Protein AF-A0A662G183-F1 (afdb_monomer_lite)

Structure (mmCIF, N/CA/C/O backbone):
data_AF-A0A662G183-F1
#
_entry.id   AF-A0A662G183-F1
#
loop_
_atom_site.group_PDB
_atom_site.id
_atom_site.type_symbol
_atom_site.label_atom_id
_atom_site.label_alt_id
_atom_site.label_comp_id
_atom_site.label_asym_id
_atom_site.label_entity_id
_atom_site.label_seq_id
_atom_site.pdbx_PDB_ins_code
_atom_site.Cartn_x
_atom_site.Cartn_y
_atom_site.Cartn_z
_atom_site.occupancy
_atom_site.B_iso_or_equiv
_atom_site.auth_seq_id
_atom_site.auth_comp_id
_atom_site.auth_asym_id
_atom_site.auth_atom_id
_atom_site.pdbx_PDB_model_num
ATOM 1 N N . MET A 1 1 ? -11.670 -6.956 20.444 1.00 36.66 1 MET A N 1
ATOM 2 C CA . MET A 1 1 ? -10.258 -6.999 20.002 1.00 36.66 1 MET A CA 1
ATOM 3 C C . MET A 1 1 ? -10.243 -7.297 18.505 1.00 36.66 1 MET A C 1
ATOM 5 O O . MET A 1 1 ? -10.607 -8.401 18.131 1.00 36.66 1 MET A O 1
ATOM 9 N N . VAL A 1 2 ? -9.953 -6.327 17.626 1.00 45.66 2 VAL A N 1
ATOM 10 C CA . VAL A 1 2 ? -9.877 -6.622 16.178 1.00 45.66 2 VAL A CA 1
ATOM 11 C C . VAL A 1 2 ? -8.565 -7.331 15.909 1.00 45.66 2 VAL A C 1
ATOM 13 O O . VAL A 1 2 ? -7.493 -6.780 16.154 1.00 45.66 2 VAL A O 1
ATOM 16 N N . GLY A 1 3 ? -8.664 -8.587 15.479 1.00 46.66 3 GLY A N 1
ATOM 17 C CA . GLY A 1 3 ? -7.510 -9.439 15.239 1.00 46.66 3 GLY A CA 1
ATOM 18 C C . GLY A 1 3 ? -6.554 -8.805 14.230 1.00 46.66 3 GLY A C 1
ATOM 19 O O . GLY A 1 3 ? -6.982 -8.281 13.200 1.00 46.66 3 GLY A O 1
ATOM 20 N N . ARG A 1 4 ? -5.249 -8.900 14.510 1.00 51.38 4 ARG A N 1
ATOM 21 C CA . ARG A 1 4 ? -4.132 -8.472 13.640 1.00 51.38 4 ARG A CA 1
ATOM 22 C C . ARG A 1 4 ? -4.316 -8.874 12.170 1.00 51.38 4 ARG A C 1
ATOM 24 O O . ARG A 1 4 ? -3.928 -8.127 11.276 1.00 51.38 4 ARG A O 1
ATOM 31 N N . ASN A 1 5 ? -4.942 -10.026 11.930 1.00 59.12 5 ASN A N 1
ATOM 32 C CA . ASN A 1 5 ? -5.197 -10.559 10.594 1.00 59.12 5 ASN A CA 1
ATOM 33 C C . ASN A 1 5 ? -6.291 -9.801 9.825 1.00 59.12 5 ASN A C 1
ATOM 35 O O . ASN A 1 5 ? -6.247 -9.774 8.600 1.00 59.12 5 ASN A O 1
ATOM 39 N N . SER A 1 6 ? -7.233 -9.140 10.507 1.00 79.88 6 SER A N 1
ATOM 40 C CA . SER A 1 6 ? -8.335 -8.423 9.855 1.00 79.88 6 SER A CA 1
ATOM 41 C C . SER A 1 6 ? -7.859 -7.132 9.189 1.00 79.88 6 SER A C 1
ATOM 43 O O . SER A 1 6 ? -8.145 -6.917 8.017 1.00 79.88 6 SER A O 1
ATOM 45 N N . MET A 1 7 ? -7.080 -6.301 9.895 1.00 87.88 7 MET A N 1
ATOM 46 C CA . MET A 1 7 ? -6.616 -5.012 9.356 1.00 87.88 7 MET A CA 1
ATOM 47 C C . MET A 1 7 ? -5.702 -5.203 8.140 1.00 87.88 7 MET A C 1
ATOM 49 O O . MET A 1 7 ? -5.872 -4.544 7.122 1.00 87.88 7 MET A O 1
ATOM 53 N N . MET A 1 8 ? -4.758 -6.144 8.223 1.00 87.69 8 MET A N 1
ATOM 54 C CA . MET A 1 8 ? -3.843 -6.445 7.118 1.00 87.69 8 MET A CA 1
ATOM 55 C C . MET A 1 8 ? -4.578 -7.004 5.896 1.00 87.69 8 MET A C 1
ATOM 57 O O . MET A 1 8 ? -4.245 -6.650 4.769 1.00 87.69 8 MET A O 1
ATOM 61 N N . LYS A 1 9 ? -5.586 -7.861 6.110 1.00 89.38 9 LYS A N 1
ATOM 62 C CA . LYS A 1 9 ? -6.405 -8.424 5.029 1.00 89.38 9 LYS A CA 1
ATOM 63 C C . LYS A 1 9 ? -7.244 -7.345 4.345 1.00 89.38 9 LYS A C 1
ATOM 65 O O . LYS A 1 9 ? -7.309 -7.331 3.119 1.00 89.38 9 LYS A O 1
ATOM 70 N N . VAL A 1 10 ? -7.830 -6.434 5.123 1.00 93.06 10 VAL A N 1
ATOM 71 C CA . VAL A 1 10 ? -8.592 -5.292 4.599 1.00 93.06 10 VAL A CA 1
ATOM 72 C C . VAL A 1 10 ? -7.686 -4.348 3.814 1.00 93.06 10 VAL A C 1
ATOM 74 O O . VAL A 1 10 ? -7.983 -4.073 2.659 1.00 93.06 10 VAL A O 1
ATOM 77 N N . LEU A 1 11 ? -6.540 -3.935 4.368 1.00 92.38 11 LEU A N 1
ATOM 78 C CA . LEU A 1 11 ? -5.592 -3.080 3.641 1.00 92.38 11 LEU A CA 1
ATOM 79 C C . LEU A 1 11 ? -5.107 -3.728 2.349 1.00 92.38 11 LEU A C 1
ATOM 81 O O . LEU A 1 11 ? -5.051 -3.058 1.328 1.00 92.38 11 LEU A O 1
ATOM 85 N N . ARG A 1 12 ? -4.810 -5.032 2.360 1.00 89.81 12 ARG A N 1
ATOM 86 C CA . ARG A 1 12 ? -4.434 -5.757 1.140 1.00 89.81 12 ARG A CA 1
ATOM 87 C C . ARG A 1 12 ? -5.546 -5.719 0.093 1.00 89.81 12 ARG A C 1
ATOM 89 O O . ARG A 1 12 ? -5.271 -5.481 -1.075 1.00 89.81 12 ARG A O 1
ATOM 96 N N . LYS A 1 13 ? -6.793 -5.960 0.506 1.00 90.88 13 LYS A N 1
ATOM 97 C CA . LYS A 1 13 ? -7.964 -5.919 -0.380 1.00 90.88 13 LYS A CA 1
ATOM 98 C C . LYS A 1 13 ? -8.147 -4.528 -0.992 1.00 90.88 13 LYS A C 1
ATOM 100 O O . LYS A 1 13 ? -8.340 -4.439 -2.196 1.00 90.88 13 LYS A O 1
ATOM 105 N N . ILE A 1 14 ? -8.050 -3.480 -0.174 1.00 92.81 14 ILE A N 1
ATOM 106 C CA . ILE A 1 14 ? -8.180 -2.082 -0.598 1.00 92.81 14 ILE A CA 1
ATOM 107 C C . ILE A 1 14 ? -7.039 -1.701 -1.544 1.00 92.81 14 ILE A C 1
ATOM 109 O O . ILE A 1 14 ? -7.287 -1.285 -2.665 1.00 92.81 14 ILE A O 1
ATOM 113 N N . LEU A 1 15 ? -5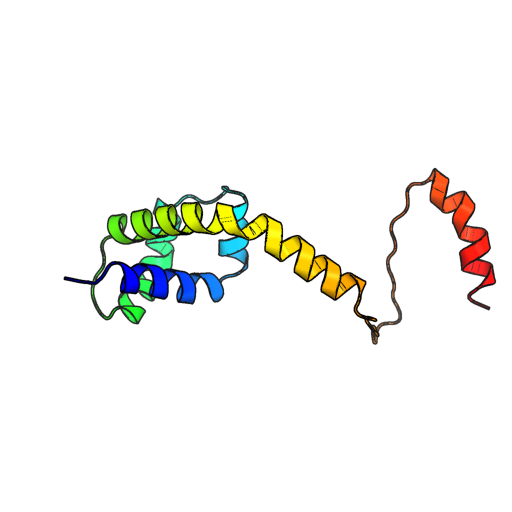.782 -1.915 -1.149 1.00 90.62 15 LEU A N 1
ATOM 114 C CA . LEU A 1 15 ? -4.623 -1.539 -1.961 1.00 90.62 15 LEU A CA 1
ATOM 115 C C . LEU A 1 15 ? -4.570 -2.287 -3.300 1.00 90.62 15 LEU A C 1
ATOM 117 O O . LEU A 1 15 ? -4.185 -1.698 -4.299 1.00 90.62 15 LEU A O 1
ATOM 121 N N . ASN A 1 16 ? -5.027 -3.542 -3.361 1.00 86.69 16 ASN A N 1
ATOM 122 C CA . ASN A 1 16 ? -5.136 -4.273 -4.628 1.00 86.69 16 ASN A CA 1
ATOM 123 C C . ASN A 1 16 ? -6.152 -3.657 -5.610 1.00 86.69 16 ASN A C 1
ATOM 125 O O . ASN A 1 16 ? -6.071 -3.943 -6.801 1.00 86.69 16 ASN A O 1
ATOM 129 N N . ARG A 1 17 ? -7.103 -2.835 -5.142 1.00 89.25 17 ARG A N 1
ATOM 130 C CA . ARG A 1 17 ? -8.002 -2.048 -6.009 1.00 89.25 17 ARG A CA 1
ATOM 131 C C . ARG A 1 17 ? -7.349 -0.762 -6.520 1.00 89.25 17 ARG A C 1
ATOM 133 O O . ARG A 1 17 ? -7.868 -0.166 -7.456 1.00 89.25 17 ARG A O 1
ATOM 140 N N . HIS A 1 18 ? -6.214 -0.364 -5.942 1.00 88.44 18 HIS A N 1
ATOM 141 C CA . HIS A 1 18 ? -5.489 0.866 -6.263 1.00 88.44 18 HIS A CA 1
ATOM 142 C C . HIS A 1 18 ? -4.040 0.567 -6.704 1.00 88.44 18 HIS A C 1
ATOM 144 O O . HIS A 1 18 ? -3.103 0.866 -5.957 1.00 88.44 18 HIS A O 1
ATOM 150 N N . PRO A 1 19 ? -3.814 -0.010 -7.906 1.00 84.94 19 PRO A N 1
ATOM 151 C CA . PRO A 1 19 ? -2.472 -0.368 -8.381 1.00 84.94 19 PRO A CA 1
ATOM 152 C C . PRO A 1 19 ? -1.480 0.803 -8.375 1.00 84.94 19 PRO A C 1
ATOM 154 O O . PRO A 1 19 ? -0.364 0.657 -7.893 1.00 84.94 19 PRO A O 1
ATOM 157 N N . SER A 1 20 ? -1.911 2.001 -8.775 1.00 87.38 20 SER A N 1
ATOM 158 C CA . SER A 1 20 ? -1.066 3.205 -8.769 1.00 87.38 20 SER A CA 1
ATOM 159 C C . SER A 1 20 ? -0.581 3.606 -7.370 1.00 87.38 20 SER A C 1
ATOM 161 O O . SER A 1 20 ? 0.537 4.095 -7.207 1.00 87.38 20 SER A O 1
ATOM 163 N N . ILE A 1 21 ? -1.393 3.371 -6.334 1.00 90.12 21 ILE A N 1
ATOM 164 C CA . ILE A 1 21 ? -0.994 3.587 -4.938 1.00 90.12 21 ILE A CA 1
ATOM 165 C C . ILE A 1 21 ? 0.022 2.523 -4.520 1.00 90.12 21 ILE A C 1
ATOM 167 O O . ILE A 1 21 ? 0.991 2.850 -3.838 1.00 90.12 21 ILE A O 1
ATOM 171 N N . LEU A 1 22 ? -0.173 1.263 -4.920 1.00 86.69 22 LEU A N 1
ATOM 172 C CA . LEU A 1 22 ? 0.797 0.196 -4.661 1.00 86.69 22 LEU A CA 1
ATOM 173 C C . LEU A 1 22 ? 2.157 0.503 -5.292 1.00 86.69 22 LEU A C 1
ATOM 175 O O . LEU A 1 22 ? 3.172 0.316 -4.621 1.00 86.69 22 LEU A O 1
ATOM 179 N N . ASP A 1 23 ? 2.182 1.005 -6.522 1.00 83.19 23 ASP A N 1
ATOM 180 C CA . ASP A 1 23 ? 3.415 1.400 -7.208 1.00 83.19 23 ASP A CA 1
ATOM 181 C C . ASP A 1 23 ? 4.102 2.554 -6.469 1.00 83.19 23 ASP A C 1
ATOM 183 O O . ASP A 1 23 ? 5.285 2.482 -6.136 1.00 83.19 23 ASP A O 1
ATOM 187 N N . ALA A 1 24 ? 3.346 3.588 -6.091 1.00 87.44 24 ALA A N 1
ATOM 188 C CA . ALA A 1 24 ? 3.876 4.716 -5.331 1.00 87.44 24 ALA A CA 1
ATOM 189 C C . ALA A 1 24 ? 4.406 4.301 -3.939 1.00 87.44 24 ALA A C 1
ATOM 191 O O . ALA A 1 24 ? 5.437 4.805 -3.480 1.00 87.44 24 ALA A O 1
ATOM 192 N N . ILE A 1 25 ? 3.735 3.360 -3.263 1.00 86.69 25 ILE A N 1
ATOM 193 C CA . ILE A 1 25 ? 4.214 2.762 -2.008 1.00 86.69 25 ILE A CA 1
ATOM 194 C C . ILE A 1 25 ? 5.539 2.033 -2.259 1.00 86.69 25 ILE A C 1
ATOM 196 O O . ILE A 1 25 ? 6.484 2.244 -1.505 1.00 86.69 25 ILE A O 1
ATOM 200 N N . GLN A 1 26 ? 5.647 1.210 -3.306 1.00 81.62 26 GLN A N 1
ATOM 201 C CA . GLN A 1 26 ? 6.879 0.475 -3.629 1.00 81.62 26 GLN A CA 1
ATOM 202 C C . GLN A 1 26 ? 8.057 1.405 -3.938 1.00 81.62 26 GLN A C 1
ATOM 204 O O . GLN A 1 26 ? 9.166 1.176 -3.455 1.00 81.62 26 GLN A O 1
ATOM 209 N N . LEU A 1 27 ? 7.793 2.504 -4.646 1.00 84.56 27 LEU A N 1
ATOM 210 C CA . LE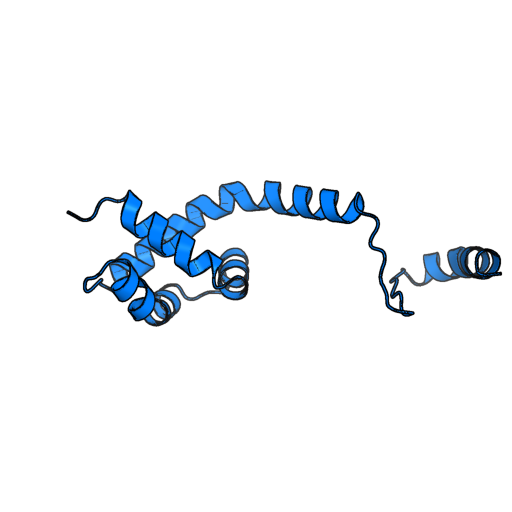U A 1 27 ? 8.764 3.560 -4.936 1.00 84.56 27 LEU A CA 1
ATOM 211 C C . LEU A 1 27 ? 9.142 4.402 -3.704 1.00 84.56 27 LEU A C 1
ATOM 213 O O . LEU A 1 27 ? 10.022 5.254 -3.793 1.00 84.56 27 LEU A O 1
ATOM 217 N N . LYS A 1 28 ? 8.510 4.170 -2.543 1.00 83.50 28 LYS A N 1
ATOM 218 C CA . LYS A 1 28 ? 8.714 4.918 -1.288 1.00 83.50 28 LYS A CA 1
ATOM 219 C C . LYS A 1 28 ? 8.442 6.425 -1.411 1.00 83.50 28 LYS A C 1
ATOM 221 O O . LYS A 1 28 ? 8.984 7.210 -0.639 1.00 83.50 28 LYS A O 1
ATOM 226 N N . ILE A 1 29 ? 7.567 6.830 -2.332 1.00 87.06 29 ILE A N 1
ATOM 227 C CA . ILE A 1 29 ? 7.230 8.243 -2.601 1.00 87.06 29 ILE A CA 1
ATOM 228 C C . ILE A 1 29 ? 5.902 8.688 -1.964 1.00 87.06 29 ILE A C 1
ATOM 230 O O . ILE A 1 29 ? 5.358 9.733 -2.312 1.00 87.06 29 ILE A O 1
ATOM 234 N N . VAL A 1 30 ? 5.355 7.905 -1.029 1.00 89.19 30 VAL A N 1
ATOM 235 C CA . VAL A 1 30 ? 4.045 8.161 -0.410 1.00 89.19 30 VAL A CA 1
ATOM 236 C C . VAL A 1 30 ? 4.183 8.641 1.030 1.00 89.19 30 VAL A C 1
ATOM 238 O O . VAL A 1 30 ? 4.845 8.013 1.856 1.00 89.19 30 VAL A O 1
ATOM 241 N N . ASN A 1 31 ? 3.455 9.707 1.373 1.00 93.06 31 ASN A N 1
ATOM 242 C CA . ASN A 1 31 ? 3.227 10.087 2.763 1.00 93.06 31 ASN A CA 1
ATOM 243 C C . ASN A 1 31 ? 2.149 9.184 3.385 1.00 93.06 31 ASN A C 1
ATOM 245 O O . ASN A 1 31 ? 0.959 9.319 3.097 1.00 93.06 31 ASN A O 1
ATOM 249 N N . PHE A 1 32 ? 2.559 8.282 4.279 1.00 92.06 32 PHE A N 1
ATOM 250 C CA . PHE A 1 32 ? 1.650 7.327 4.920 1.00 92.06 32 PHE A CA 1
ATOM 251 C C . PHE A 1 32 ? 0.570 7.960 5.794 1.00 92.06 32 PHE A C 1
ATOM 253 O O . PHE A 1 32 ? -0.478 7.347 5.988 1.00 92.06 32 PHE A O 1
ATOM 260 N N . THR A 1 33 ? 0.806 9.154 6.332 1.00 94.19 33 THR A N 1
ATOM 261 C CA . THR A 1 33 ? -0.206 9.864 7.117 1.00 94.19 33 THR A CA 1
ATOM 262 C C . THR A 1 33 ? -1.325 10.365 6.211 1.00 94.19 33 THR A C 1
ATOM 264 O O . THR A 1 33 ? -2.494 10.141 6.522 1.00 94.19 33 THR A O 1
ATOM 267 N N .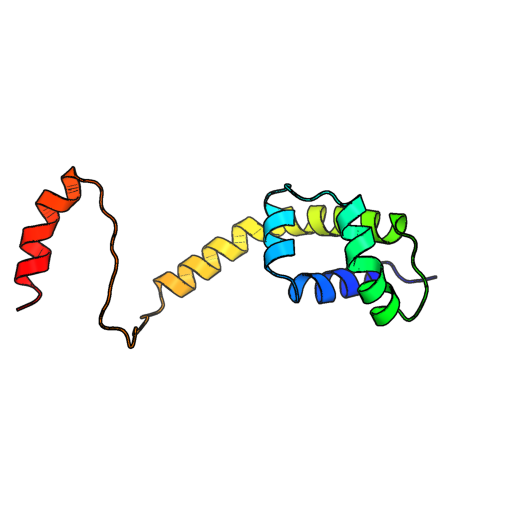 GLU A 1 34 ? -0.988 10.970 5.066 1.00 96.50 34 GLU A N 1
ATOM 268 C CA . GLU A 1 34 ? -2.003 11.410 4.098 1.00 96.50 34 GLU A CA 1
ATOM 269 C C . GLU A 1 34 ? -2.701 10.229 3.434 1.00 96.50 34 GLU A C 1
ATOM 271 O O . GLU A 1 34 ? -3.926 10.220 3.330 1.00 96.50 34 GLU A O 1
ATOM 276 N N . LEU A 1 35 ? -1.958 9.177 3.082 1.00 95.50 35 LEU A N 1
ATOM 277 C CA . LEU A 1 35 ? -2.560 7.961 2.543 1.00 95.50 35 LEU A CA 1
ATOM 278 C C . LEU A 1 35 ? -3.544 7.329 3.541 1.00 95.50 35 LEU A C 1
ATOM 280 O O . LEU A 1 35 ? -4.617 6.876 3.155 1.00 95.50 35 LEU A O 1
ATOM 284 N N . ALA A 1 36 ? -3.216 7.322 4.835 1.00 96.69 36 ALA A N 1
ATOM 285 C CA . ALA A 1 36 ? -4.116 6.812 5.863 1.00 96.69 36 ALA A CA 1
ATOM 286 C C . ALA A 1 36 ? -5.397 7.650 5.999 1.00 96.69 36 ALA A C 1
ATOM 288 O O . ALA A 1 36 ? -6.455 7.081 6.261 1.00 96.69 36 ALA A O 1
ATOM 289 N N . ARG A 1 37 ? -5.324 8.977 5.814 1.00 97.00 37 ARG A N 1
ATOM 290 C CA . ARG A 1 37 ? -6.514 9.843 5.771 1.00 97.00 37 ARG A CA 1
ATOM 291 C C . ARG A 1 37 ? -7.360 9.559 4.541 1.00 97.00 37 ARG A C 1
ATOM 293 O O . ARG A 1 37 ? -8.565 9.386 4.683 1.00 97.00 37 ARG A O 1
ATOM 300 N N . PHE A 1 38 ? -6.719 9.456 3.381 1.00 95.94 38 PHE A N 1
ATOM 301 C CA . PHE A 1 38 ? -7.369 9.148 2.112 1.00 95.94 38 PHE A CA 1
ATOM 302 C C . PHE A 1 38 ? -8.120 7.808 2.160 1.00 95.94 38 PHE A C 1
ATOM 304 O O . PHE A 1 38 ? -9.290 7.742 1.807 1.00 95.94 38 PHE A O 1
ATOM 311 N N . LEU A 1 39 ? -7.488 6.751 2.681 1.00 95.19 39 LEU A N 1
ATOM 312 C CA . LEU A 1 39 ? -8.087 5.412 2.751 1.00 95.19 39 LEU A CA 1
ATOM 313 C C . LEU A 1 39 ? -9.057 5.221 3.924 1.00 95.19 39 LEU A C 1
ATOM 315 O O . LEU A 1 39 ? -9.654 4.151 4.051 1.00 95.19 39 LEU A O 1
ATOM 319 N N . ARG A 1 40 ? -9.193 6.204 4.822 1.00 95.69 40 ARG A N 1
ATOM 320 C CA . ARG A 1 40 ? -9.907 6.025 6.092 1.00 95.69 40 ARG A CA 1
ATOM 321 C C . ARG A 1 40 ? -11.345 5.577 5.892 1.00 95.69 40 ARG A C 1
ATOM 323 O O . ARG A 1 40 ? -11.773 4.641 6.557 1.00 95.69 40 ARG A O 1
ATOM 330 N N . GLU A 1 41 ? -12.072 6.246 5.007 1.00 95.69 41 GLU A N 1
ATOM 331 C CA . GLU A 1 41 ? -13.481 5.947 4.767 1.00 95.69 41 GLU A CA 1
ATOM 332 C C . GLU A 1 41 ? -13.660 4.521 4.234 1.00 95.69 41 GLU A C 1
ATOM 334 O O . GLU A 1 41 ? -14.417 3.743 4.810 1.00 95.69 41 GLU A O 1
ATOM 339 N N . GLU A 1 42 ? -12.879 4.128 3.223 1.00 94.69 42 GLU A N 1
ATOM 340 C CA . GLU A 1 42 ? -12.931 2.776 2.652 1.00 94.69 42 GLU A CA 1
ATOM 341 C C . GLU A 1 42 ? -12.570 1.699 3.693 1.00 94.69 42 GLU A C 1
ATOM 343 O O . GLU A 1 42 ? -13.213 0.651 3.775 1.00 94.69 42 GLU A O 1
ATOM 348 N N . VAL A 1 43 ? -11.578 1.970 4.547 1.00 94.62 43 VAL A N 1
ATOM 349 C CA . VAL A 1 43 ? -11.193 1.077 5.649 1.00 94.62 43 VAL A CA 1
ATOM 350 C C . VAL A 1 43 ? -12.311 0.938 6.684 1.00 94.62 43 VAL A C 1
ATOM 352 O O . VAL A 1 43 ? -12.589 -0.173 7.137 1.00 94.62 43 VAL A O 1
ATOM 355 N N . GLU A 1 44 ? -12.921 2.048 7.102 1.00 94.56 44 GLU A N 1
ATOM 356 C CA . GLU A 1 44 ? -13.999 2.043 8.094 1.00 94.56 44 GLU A CA 1
ATOM 357 C C . GLU A 1 44 ? -15.240 1.312 7.558 1.00 94.56 44 GLU A C 1
ATOM 359 O O . GLU A 1 44 ? -15.861 0.560 8.313 1.00 94.56 44 GLU A O 1
ATOM 364 N N . LEU A 1 45 ? -15.541 1.456 6.261 1.00 93.88 45 LEU A N 1
ATOM 365 C CA . LEU A 1 45 ? -16.610 0.729 5.570 1.00 93.88 45 LEU A CA 1
ATOM 366 C C . LEU A 1 45 ? -16.356 -0.783 5.534 1.00 93.88 45 LEU A C 1
ATOM 368 O O . LEU A 1 45 ? -17.233 -1.560 5.901 1.00 93.88 45 LEU A O 1
ATOM 372 N N . GLU A 1 46 ? -15.154 -1.219 5.150 1.00 92.56 46 GLU A N 1
ATOM 373 C CA . GLU A 1 46 ? -14.822 -2.651 5.074 1.00 92.56 46 GLU A CA 1
ATOM 374 C C . GLU A 1 46 ? -14.726 -3.323 6.458 1.00 92.56 46 GLU A C 1
ATOM 376 O O . GLU A 1 46 ? -14.978 -4.521 6.583 1.00 92.56 46 GLU A O 1
ATOM 381 N N . ILE A 1 47 ? -14.357 -2.584 7.513 1.00 91.31 47 ILE A N 1
ATOM 382 C CA . ILE A 1 47 ? -14.273 -3.122 8.887 1.00 91.31 47 ILE A CA 1
ATOM 383 C C . ILE A 1 47 ? -15.606 -2.979 9.642 1.00 91.31 47 ILE A C 1
ATOM 385 O O . ILE A 1 47 ? -15.845 -3.714 10.602 1.00 91.31 47 ILE A O 1
ATOM 389 N N . GLY A 1 48 ? -16.474 -2.050 9.237 1.00 91.75 48 GLY A N 1
ATOM 390 C CA . GLY A 1 48 ? -17.761 -1.788 9.884 1.00 91.75 48 GLY A CA 1
ATOM 391 C C . GLY A 1 48 ? -17.652 -1.014 11.202 1.00 91.75 48 GLY A C 1
ATOM 392 O O . GLY A 1 48 ? -18.523 -1.129 12.063 1.00 91.75 48 GLY A O 1
ATOM 393 N N . ARG A 1 49 ? -16.567 -0.256 11.413 1.00 92.31 49 ARG A N 1
ATOM 394 C CA . ARG A 1 49 ? -16.397 0.613 12.592 1.00 92.31 49 ARG A CA 1
ATOM 395 C C . ARG A 1 49 ? -15.383 1.722 12.335 1.00 92.31 49 ARG A C 1
ATOM 397 O O . ARG A 1 49 ? -14.526 1.588 11.468 1.00 92.31 49 ARG A O 1
ATOM 404 N N . ARG A 1 50 ? -15.406 2.757 13.180 1.00 93.44 50 ARG A N 1
ATOM 405 C CA . ARG A 1 50 ? -14.395 3.824 13.180 1.00 93.44 50 ARG A CA 1
ATOM 406 C C . ARG A 1 50 ? -13.001 3.284 13.504 1.00 93.44 50 ARG A C 1
ATOM 408 O O . ARG A 1 50 ? -12.833 2.489 14.432 1.00 93.44 50 ARG A O 1
ATOM 415 N N . ILE A 1 51 ? -12.001 3.759 12.769 1.00 94.38 51 ILE A N 1
ATOM 416 C CA . ILE A 1 51 ? -10.596 3.384 12.932 1.00 94.38 51 ILE A CA 1
ATOM 417 C C . ILE A 1 51 ? -9.761 4.664 12.981 1.00 94.38 51 ILE A C 1
ATOM 419 O O . ILE A 1 51 ? -9.980 5.600 12.214 1.00 94.38 51 ILE A O 1
ATOM 423 N N . SER A 1 52 ? -8.797 4.724 13.902 1.00 95.50 52 SER A N 1
ATOM 424 C CA . SER A 1 52 ? -7.895 5.872 13.988 1.00 95.50 52 SER A CA 1
ATOM 425 C C . SER A 1 52 ? -6.926 5.902 12.807 1.00 95.50 52 SER A C 1
ATOM 427 O O . SER A 1 52 ? -6.457 4.862 12.341 1.00 95.50 52 SER A O 1
ATOM 429 N N . ILE A 1 53 ? -6.565 7.111 12.367 1.00 95.81 53 ILE A N 1
ATOM 430 C CA . ILE A 1 53 ? -5.567 7.320 11.307 1.00 95.81 53 ILE A CA 1
ATOM 431 C C . ILE A 1 53 ? -4.252 6.613 11.668 1.00 95.81 53 ILE A C 1
ATOM 433 O O . ILE A 1 53 ? -3.663 5.948 10.820 1.00 95.81 53 ILE A O 1
ATOM 437 N N . ASP A 1 54 ? -3.837 6.655 12.938 1.00 94.88 54 ASP A N 1
ATOM 438 C CA . ASP A 1 54 ? -2.624 5.975 13.404 1.00 94.88 54 ASP A CA 1
ATOM 439 C C . ASP A 1 54 ? -2.681 4.455 13.254 1.00 94.88 54 ASP A C 1
ATOM 441 O O . ASP A 1 54 ? -1.683 3.832 12.885 1.00 94.88 54 ASP A O 1
ATOM 445 N N . ALA A 1 55 ? -3.839 3.832 13.491 1.00 94.00 55 ALA A N 1
ATOM 446 C CA . ALA A 1 55 ? -3.992 2.393 13.302 1.00 94.00 55 ALA A CA 1
ATOM 447 C C . ALA A 1 55 ? -3.850 2.002 11.822 1.00 94.00 55 ALA A C 1
ATOM 449 O O . ALA A 1 55 ? -3.208 0.991 11.516 1.00 94.00 55 ALA A O 1
ATOM 450 N N . ILE A 1 56 ? -4.393 2.822 10.915 1.00 95.25 56 ILE A N 1
ATOM 451 C CA . ILE A 1 56 ? -4.270 2.645 9.462 1.00 95.25 56 ILE A CA 1
ATOM 452 C C . ILE A 1 56 ? -2.816 2.850 9.033 1.00 95.25 56 ILE A C 1
ATOM 454 O O . ILE A 1 56 ? -2.244 1.962 8.404 1.00 95.25 56 ILE A O 1
ATOM 458 N N . ARG A 1 57 ? -2.184 3.954 9.453 1.00 95.19 57 ARG A N 1
ATOM 459 C CA . ARG A 1 57 ? -0.771 4.275 9.188 1.00 95.19 57 ARG A CA 1
ATOM 460 C C . ARG A 1 57 ? 0.155 3.135 9.607 1.00 95.19 57 ARG A C 1
ATOM 462 O O . ARG A 1 57 ? 0.961 2.663 8.812 1.00 95.19 57 ARG A O 1
ATOM 469 N N . MET A 1 58 ? -0.009 2.633 10.832 1.00 93.44 58 MET A N 1
ATOM 470 C CA . MET A 1 58 ? 0.772 1.502 11.337 1.00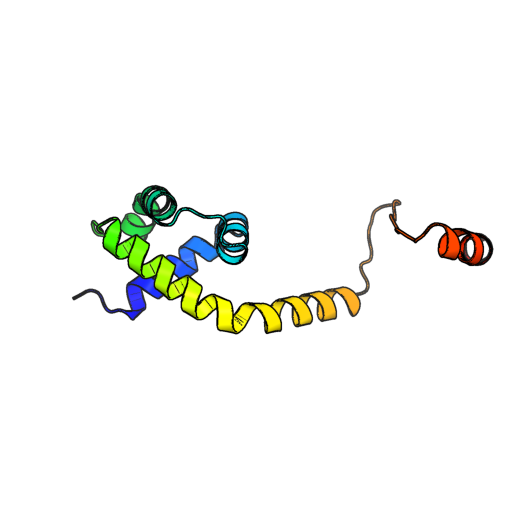 93.44 58 MET A CA 1
ATOM 471 C C . MET A 1 58 ? 0.490 0.206 10.564 1.00 93.44 58 MET A C 1
ATOM 473 O O . MET A 1 58 ? 1.371 -0.639 10.430 1.00 93.44 58 MET A O 1
ATOM 477 N N . GLY A 1 59 ? -0.737 0.012 10.073 1.00 92.69 59 GLY A N 1
ATOM 478 C CA . GLY A 1 59 ? -1.075 -1.095 9.179 1.00 92.69 59 GLY A CA 1
ATOM 479 C C . GLY A 1 59 ? -0.356 -1.000 7.831 1.00 92.69 59 GLY A C 1
ATOM 480 O O . GLY A 1 59 ? 0.220 -1.990 7.391 1.00 92.69 59 GLY A O 1
ATOM 481 N N . LEU A 1 60 ? -0.338 0.187 7.221 1.00 92.81 60 LEU A N 1
ATOM 482 C CA . LEU A 1 60 ? 0.337 0.455 5.948 1.00 92.81 60 LEU A CA 1
ATOM 483 C C . LEU A 1 60 ? 1.855 0.262 6.050 1.00 92.81 60 LEU A C 1
ATOM 485 O O . LEU A 1 60 ? 2.431 -0.424 5.211 1.00 92.81 60 LEU A O 1
ATOM 489 N N . MET A 1 61 ? 2.490 0.777 7.108 1.00 89.25 61 MET A N 1
ATOM 490 C CA . MET A 1 61 ? 3.927 0.572 7.350 1.00 89.25 61 MET A CA 1
ATOM 491 C C . MET A 1 61 ? 4.275 -0.918 7.461 1.00 89.25 61 MET A C 1
ATOM 493 O O . MET A 1 61 ? 5.168 -1.404 6.773 1.00 89.25 61 MET A O 1
ATOM 497 N N . ARG A 1 62 ? 3.493 -1.680 8.237 1.00 87.31 62 ARG A N 1
ATOM 498 C CA . ARG A 1 62 ? 3.657 -3.141 8.341 1.00 87.31 62 ARG A CA 1
ATOM 499 C C . ARG A 1 62 ? 3.391 -3.875 7.027 1.00 87.31 62 ARG A C 1
ATOM 501 O O . ARG A 1 62 ? 3.958 -4.939 6.789 1.00 87.31 62 ARG A O 1
ATOM 508 N N . TYR A 1 63 ? 2.481 -3.365 6.197 1.00 86.12 63 TYR A N 1
ATOM 509 C CA . TYR A 1 63 ? 2.221 -3.921 4.870 1.00 86.12 63 TYR A CA 1
ATOM 510 C C . TYR A 1 63 ? 3.429 -3.733 3.962 1.00 86.12 63 TYR A C 1
ATOM 512 O O . TYR A 1 63 ? 3.852 -4.699 3.334 1.00 86.12 63 TYR A O 1
ATOM 520 N N . MET A 1 64 ? 4.017 -2.535 3.960 1.00 81.62 64 MET A N 1
ATOM 521 C CA . MET A 1 64 ? 5.226 -2.230 3.202 1.00 81.62 64 MET A CA 1
ATOM 522 C C . MET A 1 64 ? 6.388 -3.132 3.615 1.00 81.62 64 MET A C 1
ATOM 524 O O . MET A 1 64 ? 6.966 -3.761 2.738 1.00 81.62 64 MET A O 1
ATOM 528 N N . GLU A 1 65 ? 6.675 -3.264 4.915 1.00 81.12 65 GLU A N 1
ATOM 529 C CA . GLU A 1 65 ? 7.741 -4.149 5.420 1.00 81.12 65 GLU A CA 1
ATOM 530 C C . GLU A 1 65 ? 7.625 -5.564 4.841 1.00 81.12 65 GLU A C 1
ATOM 532 O O . GLU A 1 65 ? 8.614 -6.139 4.386 1.00 81.12 65 GLU A O 1
ATOM 537 N N . LYS A 1 66 ? 6.398 -6.101 4.782 1.00 76.94 66 LYS A N 1
ATOM 538 C CA . LYS A 1 66 ? 6.128 -7.398 4.158 1.00 76.94 66 LYS A CA 1
ATOM 539 C C . LYS A 1 66 ? 6.261 -7.366 2.639 1.00 76.94 66 LYS A C 1
ATOM 541 O O . LYS A 1 66 ? 6.760 -8.336 2.088 1.00 76.94 66 LYS A O 1
ATOM 546 N N . LEU A 1 67 ? 5.812 -6.307 1.966 1.00 71.12 67 LEU A N 1
ATOM 547 C CA . LEU A 1 67 ? 5.823 -6.196 0.505 1.00 71.12 67 LEU A CA 1
ATOM 548 C C . LEU A 1 67 ? 7.252 -6.174 -0.055 1.00 71.12 67 LEU A C 1
ATOM 550 O O . LEU A 1 67 ? 7.533 -6.879 -1.020 1.00 71.12 67 LEU A O 1
ATOM 554 N N . THR A 1 68 ? 8.172 -5.456 0.600 1.00 60.84 68 THR A N 1
ATOM 555 C CA . THR A 1 68 ? 9.588 -5.379 0.194 1.00 60.84 68 THR A CA 1
ATOM 556 C C . THR A 1 68 ? 10.294 -6.736 0.134 1.00 60.84 68 THR A C 1
ATOM 558 O O . THR A 1 68 ? 11.249 -6.877 -0.622 1.00 60.84 68 THR A O 1
ATOM 561 N N . SER A 1 69 ? 9.814 -7.752 0.859 1.00 55.50 69 SER A N 1
ATOM 562 C CA . SER A 1 69 ? 10.351 -9.118 0.762 1.00 55.50 69 SER A CA 1
ATOM 563 C C . SER A 1 69 ? 9.820 -9.925 -0.435 1.00 55.50 69 SER A C 1
ATOM 565 O O . SER A 1 69 ? 10.331 -11.012 -0.688 1.00 55.50 69 SER A O 1
ATOM 567 N N . TYR A 1 70 ? 8.801 -9.443 -1.162 1.00 50.97 70 TYR A N 1
ATOM 568 C CA . TYR A 1 70 ? 8.117 -10.190 -2.234 1.00 50.97 70 TYR A CA 1
ATOM 569 C C . TYR A 1 70 ? 8.302 -9.608 -3.647 1.00 50.97 70 TYR A C 1
ATOM 571 O O . TYR A 1 70 ? 8.234 -10.370 -4.615 1.00 50.97 70 TYR A O 1
ATOM 579 N N . THR A 1 71 ? 8.522 -8.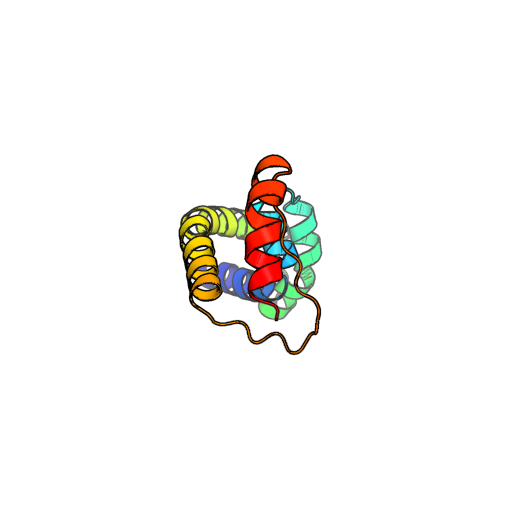297 -3.793 1.00 52.50 71 THR A N 1
ATOM 580 C CA . THR A 1 71 ? 8.431 -7.605 -5.095 1.00 52.50 71 THR A CA 1
ATOM 581 C C . THR A 1 71 ? 9.464 -8.070 -6.131 1.00 52.50 71 THR A C 1
ATOM 583 O O . THR A 1 71 ? 9.099 -8.318 -7.279 1.00 52.50 71 THR A O 1
ATOM 586 N N . SER A 1 72 ? 10.720 -8.319 -5.742 1.00 52.16 72 SER A N 1
ATOM 587 C CA . SER A 1 72 ? 11.784 -8.714 -6.689 1.00 52.16 72 SER A CA 1
ATOM 588 C C . SER A 1 72 ? 11.540 -10.065 -7.381 1.00 52.16 72 SER A C 1
ATOM 590 O O . SER A 1 72 ? 12.067 -10.331 -8.462 1.00 52.16 72 SER A O 1
ATOM 592 N N . ILE A 1 73 ? 10.725 -10.935 -6.780 1.00 51.53 73 ILE A N 1
ATOM 593 C CA . ILE A 1 73 ? 10.442 -12.280 -7.299 1.00 51.53 73 ILE A CA 1
ATOM 594 C C . ILE A 1 73 ? 9.263 -12.260 -8.286 1.00 51.53 73 ILE A C 1
ATOM 596 O O . ILE A 1 73 ? 9.186 -13.118 -9.168 1.00 51.53 73 ILE A O 1
ATOM 600 N N . GLN A 1 74 ? 8.333 -11.309 -8.151 1.00 55.38 74 GLN A N 1
ATOM 601 C CA . GLN A 1 74 ? 7.106 -11.265 -8.956 1.00 55.38 74 GLN A CA 1
ATOM 602 C C . GLN A 1 74 ? 7.291 -10.523 -10.277 1.00 55.38 74 GLN A C 1
ATOM 604 O O . GLN A 1 74 ? 6.829 -11.027 -11.298 1.00 55.38 74 GLN A O 1
ATOM 609 N N . GLU A 1 75 ? 8.028 -9.410 -10.292 1.00 61.22 75 GLU A N 1
ATOM 610 C CA . GLU A 1 75 ? 8.317 -8.675 -11.532 1.00 61.22 75 GLU A CA 1
ATOM 611 C C . GLU A 1 75 ? 9.044 -9.554 -12.553 1.00 61.22 75 GLU A C 1
ATOM 613 O O . GLU A 1 75 ? 8.631 -9.637 -13.705 1.00 61.22 75 GLU A O 1
ATOM 618 N N . ASN A 1 76 ? 10.047 -10.317 -12.113 1.00 59.75 76 ASN A N 1
ATOM 619 C CA . ASN A 1 76 ? 10.780 -11.238 -12.983 1.00 59.75 76 ASN A CA 1
ATOM 620 C C . ASN A 1 76 ? 9.894 -12.349 -13.562 1.00 59.75 76 ASN A C 1
ATOM 622 O O . ASN A 1 76 ? 10.088 -12.772 -14.699 1.00 59.75 76 ASN A O 1
ATOM 626 N N . LYS A 1 77 ? 8.901 -12.827 -12.804 1.00 63.09 77 LYS A N 1
ATOM 627 C CA . LYS A 1 77 ? 7.952 -13.834 -13.296 1.00 63.09 77 LYS A CA 1
ATOM 628 C C . LYS A 1 77 ? 6.963 -13.243 -14.290 1.00 63.09 77 LYS A C 1
ATOM 630 O O . LYS A 1 77 ? 6.678 -13.895 -15.285 1.00 63.09 77 LYS A O 1
ATOM 635 N N . ILE A 1 78 ? 6.463 -12.034 -14.039 1.00 68.31 78 ILE A N 1
ATOM 636 C CA . ILE A 1 78 ? 5.560 -11.338 -14.963 1.00 68.31 78 ILE A CA 1
ATOM 637 C C . ILE A 1 78 ? 6.301 -11.020 -16.260 1.00 68.31 78 ILE A C 1
ATOM 639 O O . ILE A 1 78 ? 5.809 -11.364 -17.326 1.00 68.31 78 ILE A O 1
ATOM 643 N N . MET A 1 79 ? 7.514 -10.471 -16.176 1.00 64.31 79 MET A N 1
ATOM 644 C CA . MET A 1 79 ? 8.359 -10.218 -17.344 1.00 64.31 79 MET A CA 1
ATOM 645 C C . MET A 1 79 ? 8.670 -11.491 -18.118 1.00 64.31 79 MET A C 1
ATOM 647 O O . MET A 1 79 ? 8.626 -11.474 -19.341 1.00 64.31 79 MET A O 1
ATOM 651 N N . LYS A 1 80 ? 8.927 -12.605 -17.428 1.00 69.19 80 LYS A N 1
ATOM 652 C CA . LYS A 1 80 ? 9.130 -13.896 -18.083 1.00 69.19 80 LYS A CA 1
ATOM 653 C C . LYS A 1 80 ? 7.868 -14.383 -18.795 1.00 69.19 80 LYS A C 1
ATOM 655 O O . LYS A 1 80 ? 7.951 -14.787 -19.941 1.00 69.19 80 LYS A O 1
ATOM 660 N N . VAL A 1 81 ? 6.701 -14.300 -18.157 1.00 74.19 81 VAL A N 1
ATOM 661 C CA . VAL A 1 81 ? 5.426 -14.676 -18.791 1.00 74.19 81 VAL A CA 1
ATOM 662 C C . VAL A 1 81 ? 5.123 -13.778 -19.989 1.00 74.19 81 VAL A C 1
ATOM 664 O O . VAL A 1 81 ? 4.695 -14.286 -21.017 1.00 74.19 81 VAL A O 1
ATOM 667 N N . LEU A 1 82 ? 5.369 -12.470 -19.890 1.00 67.06 82 LEU A N 1
ATOM 668 C CA . LEU A 1 82 ? 5.212 -11.539 -21.009 1.00 67.06 82 LEU A CA 1
ATOM 669 C C . LEU A 1 82 ? 6.210 -11.823 -22.140 1.00 67.06 82 LEU A C 1
ATOM 671 O O . LEU A 1 82 ? 5.824 -11.753 -23.298 1.00 67.06 82 LEU A O 1
ATOM 675 N N . ALA A 1 83 ? 7.458 -12.175 -21.818 1.00 68.44 83 ALA A N 1
ATOM 676 C CA . ALA A 1 83 ? 8.479 -12.545 -22.800 1.00 68.44 83 ALA A CA 1
ATOM 677 C C . ALA A 1 83 ? 8.184 -13.890 -23.484 1.00 68.44 83 ALA A C 1
ATOM 679 O O . ALA A 1 83 ? 8.435 -14.039 -24.676 1.00 68.44 83 ALA A O 1
ATOM 680 N N . ASP A 1 84 ? 7.636 -14.850 -22.737 1.00 64.38 84 ASP A N 1
ATOM 681 C CA . ASP A 1 84 ? 7.285 -16.186 -23.228 1.00 64.38 84 ASP A CA 1
ATOM 682 C C . ASP A 1 84 ? 5.912 -16.202 -23.942 1.00 64.38 84 ASP A C 1
ATOM 684 O O . ASP A 1 84 ? 5.553 -17.196 -24.576 1.00 64.38 84 ASP A O 1
ATOM 688 N N . SER A 1 85 ? 5.128 -15.120 -23.856 1.00 56.16 85 SER A N 1
ATOM 689 C CA . SER A 1 85 ? 3.829 -14.995 -24.528 1.00 56.16 85 SER A CA 1
ATOM 690 C C . SER A 1 85 ? 3.982 -14.364 -25.912 1.00 56.16 85 SER A C 1
ATOM 692 O O . SER A 1 85 ? 4.538 -13.279 -26.058 1.00 56.16 85 SER A O 1
ATOM 694 N N . SER A 1 86 ? 3.417 -15.001 -26.942 1.00 55.03 86 SER A N 1
ATOM 695 C CA . SER A 1 86 ? 3.265 -14.378 -28.260 1.00 55.03 86 SER A CA 1
ATOM 696 C C . SER A 1 86 ? 2.107 -13.378 -28.200 1.00 55.03 86 SER A C 1
ATOM 698 O O . SER A 1 86 ? 0.938 -13.759 -28.162 1.00 55.03 86 SER A O 1
ATOM 700 N N . ILE A 1 87 ? 2.431 -12.088 -28.101 1.00 57.19 87 ILE A N 1
ATOM 701 C CA . ILE A 1 87 ? 1.444 -11.011 -28.197 1.00 57.19 87 ILE A CA 1
ATOM 702 C C . ILE A 1 87 ? 1.061 -10.863 -29.672 1.00 57.19 87 ILE A C 1
ATOM 704 O O . ILE A 1 87 ? 1.812 -10.296 -30.463 1.00 57.19 87 ILE A O 1
ATOM 708 N N . GLU A 1 88 ? -0.124 -11.346 -30.041 1.00 50.66 88 GLU A N 1
ATOM 709 C CA . GLU A 1 88 ? -0.744 -11.032 -31.329 1.00 50.66 88 GLU A CA 1
ATOM 710 C C . GLU A 1 88 ? -1.465 -9.680 -31.194 1.00 50.66 88 GLU A C 1
ATOM 712 O O . GLU A 1 88 ? -2.630 -9.574 -30.802 1.00 50.66 88 GLU A O 1
ATOM 717 N N . LEU A 1 89 ? -0.712 -8.601 -31.417 1.00 51.94 89 LEU A N 1
ATOM 718 C CA . LEU A 1 89 ? -1.238 -7.240 -31.446 1.00 51.94 89 LEU A CA 1
ATOM 719 C C . LEU A 1 89 ? -2.088 -7.072 -32.708 1.00 51.94 89 LEU A C 1
ATOM 721 O O . LEU A 1 89 ? -1.568 -7.004 -33.816 1.00 51.94 89 LEU A O 1
ATOM 725 N N . LYS A 1 90 ? -3.407 -6.941 -32.539 1.00 48.59 90 LYS A N 1
ATOM 726 C CA . LYS A 1 90 ? -4.339 -6.521 -33.599 1.00 48.59 90 LYS A CA 1
ATOM 727 C C . LYS A 1 90 ? -4.204 -5.008 -33.868 1.00 48.59 90 LYS A C 1
ATOM 729 O O . LYS A 1 90 ? -5.155 -4.248 -33.710 1.00 48.59 90 LYS A O 1
ATOM 734 N N . SER A 1 91 ? -2.981 -4.569 -34.152 1.00 56.22 91 SER A N 1
ATOM 735 C CA . SER A 1 91 ? -2.564 -3.179 -34.335 1.00 56.22 91 SER A CA 1
ATOM 736 C C . SER A 1 91 ? -1.386 -3.155 -35.306 1.00 56.22 91 SER A C 1
ATOM 738 O O . SER A 1 91 ? -0.361 -3.768 -35.023 1.00 56.22 91 SER A O 1
ATOM 740 N N . ASP A 1 92 ? -1.503 -2.397 -36.397 1.00 57.47 92 ASP A N 1
ATOM 741 C CA . ASP A 1 92 ? -0.488 -2.264 -37.461 1.00 57.47 92 ASP A CA 1
ATOM 742 C C . ASP A 1 92 ? 0.771 -1.474 -37.037 1.00 57.47 92 ASP A C 1
ATOM 744 O O . ASP A 1 92 ? 1.548 -1.018 -37.874 1.00 57.47 92 ASP A O 1
ATOM 748 N N . ILE A 1 93 ? 0.976 -1.256 -35.734 1.00 60.62 93 ILE A N 1
ATOM 749 C CA . ILE A 1 93 ? 2.062 -0.427 -35.205 1.00 60.62 93 ILE A CA 1
ATOM 750 C C . ILE A 1 93 ? 2.860 -1.220 -34.174 1.00 60.62 93 ILE A C 1
ATOM 752 O O . ILE A 1 93 ? 2.347 -1.594 -33.118 1.00 60.62 93 ILE A O 1
ATOM 756 N N . VAL A 1 94 ? 4.145 -1.409 -34.475 1.00 65.38 94 VAL A N 1
ATOM 757 C CA . VAL A 1 94 ? 5.163 -1.954 -33.572 1.00 65.38 94 VAL A CA 1
ATOM 758 C C . VAL A 1 94 ? 6.213 -0.871 -33.335 1.00 65.38 94 VAL A C 1
ATOM 760 O O . VAL A 1 94 ? 6.717 -0.276 -34.285 1.00 65.38 94 VAL A O 1
ATOM 763 N N . VAL A 1 95 ? 6.553 -0.612 -32.069 1.00 63.28 95 VAL A N 1
ATOM 764 C CA . VAL A 1 95 ? 7.608 0.338 -31.685 1.00 63.28 95 VAL A CA 1
ATOM 765 C C . VAL A 1 95 ? 8.758 -0.437 -31.055 1.00 63.28 95 VAL A C 1
ATOM 767 O O . VAL A 1 95 ? 8.576 -1.105 -30.040 1.00 63.28 95 VAL A O 1
ATOM 770 N N . ALA A 1 96 ? 9.941 -0.337 -31.656 1.00 68.31 96 ALA A N 1
ATOM 771 C CA . ALA A 1 96 ? 11.174 -0.921 -31.146 1.00 68.31 96 ALA A CA 1
ATOM 772 C C . ALA A 1 96 ? 12.234 0.176 -30.974 1.00 68.31 96 ALA A C 1
ATOM 774 O O . ALA A 1 96 ? 12.403 1.023 -31.852 1.00 68.31 96 ALA A O 1
ATOM 775 N N . THR A 1 97 ? 12.944 0.152 -29.846 1.00 73.44 97 THR A N 1
ATOM 776 C CA . THR A 1 97 ? 13.974 1.141 -29.503 1.00 73.44 97 THR A CA 1
ATOM 777 C C . THR A 1 97 ? 15.341 0.475 -29.520 1.00 73.44 97 THR A C 1
ATOM 779 O O . THR A 1 97 ? 15.548 -0.539 -28.856 1.00 73.44 97 THR A O 1
ATOM 782 N N . PHE A 1 98 ? 16.281 1.068 -30.250 1.00 80.25 98 PHE A N 1
ATOM 783 C CA . PHE A 1 98 ? 17.652 0.583 -30.395 1.00 80.25 98 PHE A CA 1
ATOM 784 C C . PHE A 1 98 ? 18.631 1.707 -30.064 1.00 80.25 98 PHE A C 1
ATOM 786 O O . PHE A 1 98 ? 18.293 2.884 -30.208 1.00 80.25 98 PHE A O 1
ATOM 793 N N . ASP A 1 99 ? 19.853 1.360 -29.661 1.00 79.56 99 ASP A N 1
ATOM 794 C CA . ASP A 1 99 ? 20.934 2.340 -29.694 1.00 79.56 99 ASP A CA 1
ATOM 795 C C . ASP A 1 99 ? 21.307 2.656 -31.151 1.00 79.56 99 ASP A C 1
ATOM 797 O O . ASP A 1 99 ? 21.204 1.806 -32.041 1.00 79.56 99 ASP A O 1
ATOM 801 N N . GLU A 1 100 ? 21.743 3.893 -31.392 1.00 73.75 100 GLU A N 1
ATOM 802 C CA . GLU A 1 100 ? 21.998 4.424 -32.734 1.00 73.75 100 GLU A CA 1
ATOM 803 C C . GLU A 1 100 ? 22.972 3.551 -33.540 1.00 73.75 100 GLU A C 1
ATOM 805 O O . GLU A 1 100 ? 22.781 3.346 -34.737 1.00 73.75 100 GLU A O 1
ATOM 810 N N . LYS A 1 101 ? 23.989 2.970 -32.893 1.00 77.56 101 LYS A N 1
ATOM 811 C CA . LYS A 1 101 ? 25.009 2.167 -33.577 1.00 77.56 101 LYS A CA 1
ATOM 812 C C . LYS A 1 101 ? 24.470 0.794 -33.965 1.00 77.56 101 LYS A C 1
ATOM 814 O O . LYS A 1 101 ? 24.733 0.332 -35.075 1.00 77.56 101 LYS A O 1
ATOM 819 N N . SER A 1 102 ? 23.698 0.158 -33.087 1.00 75.06 102 SER A N 1
ATOM 820 C CA . SER A 1 102 ? 23.082 -1.142 -33.377 1.00 75.06 102 SER A CA 1
ATOM 821 C C . SER A 1 102 ? 21.949 -1.040 -34.397 1.00 75.06 102 SER A C 1
ATOM 823 O O . SER A 1 102 ? 21.741 -1.980 -35.166 1.00 75.06 102 SER A O 1
ATOM 825 N N . LEU A 1 103 ? 21.255 0.103 -34.459 1.00 77.00 103 LEU A N 1
ATOM 826 C CA . LEU A 1 103 ? 20.196 0.345 -35.437 1.00 77.00 103 LEU A CA 1
ATOM 827 C C . LEU A 1 103 ? 20.732 0.289 -36.874 1.00 77.00 103 LEU A C 1
ATOM 829 O O . LEU A 1 103 ? 20.167 -0.417 -37.707 1.00 77.00 103 LEU A O 1
ATOM 833 N N . TRP A 1 104 ? 21.856 0.957 -37.154 1.00 79.31 104 TRP A N 1
ATOM 834 C CA . TRP A 1 104 ? 22.455 0.971 -38.496 1.00 79.31 104 TRP A CA 1
ATOM 835 C C . TRP A 1 104 ? 22.862 -0.421 -38.991 1.00 79.31 104 TRP A C 1
ATOM 837 O O . TRP A 1 104 ? 22.794 -0.703 -40.186 1.00 79.31 104 TRP A O 1
ATOM 847 N N . VAL A 1 105 ? 23.228 -1.319 -38.074 1.00 76.25 105 VAL A N 1
ATOM 848 C CA . VAL A 1 105 ? 23.581 -2.710 -38.391 1.00 76.25 105 VAL A CA 1
ATOM 849 C C . VAL A 1 105 ? 22.336 -3.586 -38.590 1.00 76.25 105 VAL A C 1
ATOM 851 O O . VAL A 1 105 ? 22.360 -4.533 -39.381 1.00 76.25 105 VAL A O 1
ATOM 854 N N . ALA A 1 106 ? 21.247 -3.293 -37.876 1.00 69.75 106 ALA A N 1
ATOM 855 C CA . ALA A 1 106 ? 20.023 -4.090 -37.885 1.00 69.75 106 ALA A CA 1
ATOM 856 C C . ALA A 1 106 ? 19.036 -3.698 -38.999 1.00 69.75 106 ALA A C 1
ATOM 858 O O . ALA A 1 106 ? 18.348 -4.577 -39.519 1.00 69.75 106 ALA A O 1
ATOM 859 N N . ILE A 1 107 ? 18.996 -2.422 -39.410 1.00 76.06 107 ILE A N 1
ATOM 860 C CA . ILE A 1 107 ? 18.072 -1.901 -40.436 1.00 76.06 107 ILE A CA 1
ATOM 861 C C . ILE A 1 107 ? 18.068 -2.745 -41.724 1.00 76.06 107 ILE A C 1
ATOM 863 O O . ILE A 1 107 ? 16.985 -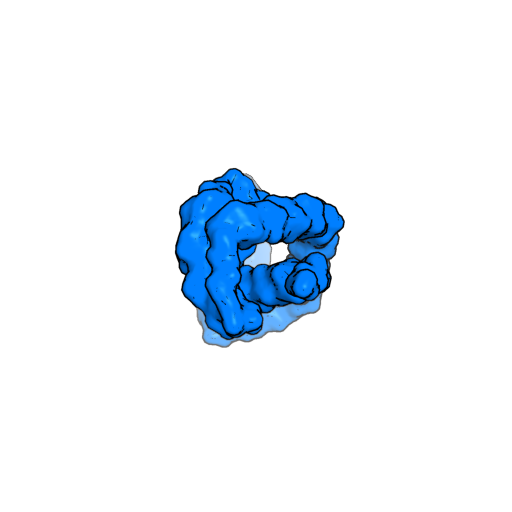3.163 -42.138 1.00 76.06 107 ILE A O 1
ATOM 867 N N . PRO A 1 108 ? 19.220 -3.091 -42.337 1.00 74.38 108 PRO A N 1
ATOM 868 C CA . PRO A 1 108 ? 19.222 -3.873 -43.576 1.00 74.38 108 PRO A CA 1
ATOM 869 C C . PRO A 1 108 ? 18.621 -5.276 -43.406 1.00 74.38 108 PRO A C 1
ATOM 871 O O . PRO A 1 108 ? 17.999 -5.803 -44.323 1.00 74.38 108 PRO A O 1
ATOM 874 N N . LYS A 1 109 ? 18.778 -5.885 -42.222 1.00 70.38 109 LYS A N 1
ATOM 875 C CA . LYS A 1 109 ? 18.246 -7.224 -41.916 1.00 70.38 109 LYS A CA 1
ATOM 876 C C . LYS A 1 109 ? 16.739 -7.206 -41.675 1.00 70.38 109 LYS A C 1
ATOM 878 O O . LYS A 1 109 ? 16.063 -8.169 -42.014 1.00 70.38 109 LYS A O 1
ATOM 883 N N . ILE A 1 110 ? 16.232 -6.124 -41.086 1.00 70.81 110 ILE A N 1
ATOM 884 C CA . ILE A 1 110 ? 14.803 -5.933 -40.820 1.00 70.81 110 ILE A CA 1
ATOM 885 C C . ILE A 1 110 ? 14.065 -5.664 -42.135 1.00 70.81 110 ILE A C 1
ATOM 887 O O . ILE A 1 110 ? 13.060 -6.309 -42.405 1.00 70.81 110 ILE A O 1
ATOM 891 N N . ILE A 1 111 ? 14.605 -4.788 -42.991 1.00 72.56 111 ILE A N 1
ATOM 892 C CA . ILE A 1 111 ? 13.996 -4.450 -44.288 1.00 72.56 111 ILE A CA 1
ATOM 893 C C . ILE A 1 111 ? 13.913 -5.678 -45.209 1.00 72.56 111 ILE A C 1
ATOM 895 O O . ILE A 1 111 ? 12.891 -5.883 -45.854 1.00 72.56 111 ILE A O 1
ATOM 899 N N . ASN A 1 112 ? 14.938 -6.537 -45.225 1.00 65.38 112 ASN A N 1
ATOM 900 C CA . ASN A 1 112 ? 14.958 -7.733 -46.077 1.00 65.38 112 ASN A CA 1
ATOM 901 C C . ASN A 1 112 ? 13.987 -8.849 -45.644 1.00 65.38 112 ASN A C 1
ATOM 903 O O . ASN A 1 112 ? 13.754 -9.761 -46.427 1.00 65.38 112 ASN A O 1
ATOM 907 N N . ASN A 1 113 ? 13.438 -8.794 -44.426 1.00 59.41 113 ASN A N 1
ATOM 908 C CA . ASN A 1 113 ? 12.475 -9.774 -43.900 1.00 59.41 113 ASN A CA 1
ATOM 909 C C . ASN A 1 113 ? 11.020 -9.260 -43.901 1.00 59.41 113 ASN A C 1
ATOM 911 O O . ASN A 1 113 ? 10.132 -9.966 -43.432 1.00 59.41 113 ASN A O 1
ATOM 915 N N . ILE A 1 114 ? 10.779 -8.035 -44.384 1.00 58.97 114 ILE A N 1
ATOM 916 C CA . ILE A 1 114 ? 9.442 -7.416 -44.502 1.00 58.97 114 ILE A CA 1
ATOM 917 C C . ILE A 1 114 ? 8.962 -7.433 -45.979 1.00 58.97 114 ILE A C 1
ATOM 919 O O . ILE A 1 114 ? 7.994 -6.768 -46.339 1.00 58.97 114 ILE A O 1
ATOM 923 N N . GLY A 1 115 ? 9.629 -8.216 -46.839 1.00 47.50 115 GLY A N 1
ATOM 924 C CA . GLY A 1 115 ? 9.225 -8.508 -48.222 1.00 47.50 115 GLY A CA 1
ATOM 925 C C . GLY A 1 115 ? 8.625 -9.897 -48.367 1.00 47.50 115 GLY A C 1
ATOM 926 O O . GLY A 1 115 ? 9.273 -10.851 -47.884 1.00 47.50 115 GLY A O 1
#

Foldseek 3Di:
DPDPVQLLVQVVVVVVVPVVVVVCLQVVNDDLLVVLVVCQVVSCVSVVHHDDSVVNSVSSVVNSVVVVVPDVPVVVVVVVVVVVDDDPPPDPDDDDDDDPVVCVVCVVVVVVVVD

Radius of gyration: 22.14 Å; chains: 1; bounding box: 43×28×68 Å

Sequence (115 aa):
MVGRNSMMKVLRKILNRHPSILDAIQLKIVNFTELARFLREEVELEIGRRISIDAIRMGLMRYMEKLTSYTSIQENKIMKVLADSSIELKSDIVVATFDEKSLWVAIPKIINNIG

pLDDT: mean 77.58, std 15.87, range [36.66, 97.0]

Secondary structure (DSSP, 8-state):
---HHHHHHHHHHHHTT-HHHHHHHHTT---HHHHHHHTHHHHHHHHTS---HHHHHHHHHHHHHHHTTTHHHHHHHHHHHHHHS----SSS-------HHHHHHHHHHHHTT--